Protein AF-A0A7K9DL98-F1 (afdb_monomer)

Structure (mmCIF, N/CA/C/O backbone):
data_AF-A0A7K9DL98-F1
#
_entry.id   AF-A0A7K9DL98-F1
#
loop_
_atom_site.group_PDB
_atom_site.id
_atom_site.type_symbol
_atom_site.label_atom_id
_atom_site.label_alt_id
_atom_site.label_comp_id
_atom_site.label_asym_id
_atom_site.label_entity_id
_atom_site.label_seq_id
_atom_site.pdbx_PDB_ins_code
_atom_site.Cartn_x
_atom_site.Cartn_y
_atom_site.Cartn_z
_atom_site.occupancy
_atom_site.B_iso_or_equiv
_atom_site.auth_seq_id
_atom_site.auth_comp_id
_atom_site.auth_asym_id
_atom_site.auth_atom_id
_atom_site.pdbx_PDB_model_num
ATOM 1 N N . MET A 1 1 ? 14.429 33.642 -31.902 1.00 50.78 1 MET A N 1
ATOM 2 C CA . MET A 1 1 ? 13.235 32.790 -32.069 1.00 50.78 1 MET A CA 1
ATOM 3 C C . MET A 1 1 ? 13.429 31.614 -31.133 1.00 50.78 1 MET A C 1
ATOM 5 O O . MET A 1 1 ? 14.406 30.902 -31.305 1.00 50.78 1 MET A O 1
ATOM 9 N N . ALA A 1 2 ? 12.632 31.517 -30.070 1.00 46.28 2 ALA A N 1
ATOM 10 C CA . ALA A 1 2 ? 12.740 30.441 -29.089 1.00 46.28 2 ALA A CA 1
ATOM 11 C C . ALA A 1 2 ? 11.730 29.353 -29.467 1.00 46.28 2 ALA A C 1
ATOM 13 O O . ALA A 1 2 ? 10.527 29.565 -29.328 1.00 46.28 2 ALA A O 1
ATOM 14 N N . GLU A 1 3 ? 12.210 28.226 -29.987 1.00 49.00 3 GLU A N 1
ATOM 15 C CA . GLU A 1 3 ? 11.380 27.039 -30.175 1.00 49.00 3 GLU A CA 1
ATOM 16 C C . GLU A 1 3 ? 11.278 26.305 -28.839 1.00 49.00 3 GLU A C 1
ATOM 18 O O . GLU A 1 3 ? 12.237 25.723 -28.339 1.00 49.00 3 GLU A O 1
ATOM 23 N N . SER A 1 4 ? 10.101 26.389 -28.224 1.00 59.12 4 SER A N 1
ATOM 24 C CA . SER A 1 4 ? 9.728 25.555 -27.089 1.00 59.12 4 SER A CA 1
ATOM 25 C C . SER A 1 4 ? 9.204 24.234 -27.650 1.00 59.12 4 SER A C 1
ATOM 27 O O . SER A 1 4 ? 8.037 24.141 -28.030 1.00 59.12 4 SER A O 1
ATOM 29 N N . LEU A 1 5 ? 10.077 23.225 -27.747 1.00 54.25 5 LEU A N 1
ATOM 30 C CA . LEU A 1 5 ? 9.640 21.846 -27.957 1.00 54.25 5 LEU A CA 1
ATOM 31 C C . LEU A 1 5 ? 8.868 21.407 -26.709 1.00 54.25 5 LEU A C 1
ATOM 33 O O . LEU A 1 5 ? 9.441 21.245 -25.631 1.00 54.25 5 LEU A O 1
ATOM 37 N N . ARG A 1 6 ? 7.554 21.234 -26.856 1.00 59.00 6 ARG A N 1
ATOM 38 C CA . ARG A 1 6 ? 6.769 20.430 -25.922 1.00 59.00 6 ARG A CA 1
ATOM 39 C C . ARG A 1 6 ? 7.157 18.974 -26.161 1.00 59.00 6 ARG A C 1
ATOM 41 O O . ARG A 1 6 ? 6.824 18.416 -27.200 1.00 59.00 6 ARG A O 1
ATOM 48 N N . GLU A 1 7 ? 7.892 18.400 -25.217 1.00 49.38 7 GLU A N 1
ATOM 49 C CA . GLU A 1 7 ? 8.005 16.950 -25.057 1.00 49.38 7 GLU A CA 1
ATOM 50 C C . GLU A 1 7 ? 6.608 16.421 -24.710 1.00 49.38 7 GLU A C 1
ATOM 52 O O . GLU A 1 7 ? 6.139 16.543 -23.577 1.00 49.38 7 GLU A O 1
ATOM 57 N N . GLU A 1 8 ? 5.905 15.911 -25.718 1.00 58.28 8 GLU A N 1
ATOM 58 C CA . GLU A 1 8 ? 4.708 15.102 -25.511 1.00 58.28 8 GLU A CA 1
ATOM 59 C C . GLU A 1 8 ? 5.137 13.788 -24.838 1.00 58.28 8 GLU A C 1
ATOM 61 O O . GLU A 1 8 ? 6.067 13.133 -25.319 1.00 58.28 8 GLU A O 1
ATOM 66 N N . PRO A 1 9 ? 4.504 13.381 -23.724 1.00 62.19 9 PRO A N 1
ATOM 67 C CA . PRO A 1 9 ? 4.898 12.164 -23.035 1.00 62.19 9 PRO A CA 1
ATOM 68 C C . PRO A 1 9 ? 4.636 10.940 -23.927 1.00 62.19 9 PRO A C 1
ATOM 70 O O . PRO A 1 9 ? 3.626 10.896 -24.637 1.00 62.19 9 PRO A O 1
ATOM 73 N N . PRO A 1 10 ? 5.511 9.920 -23.890 1.00 51.19 10 PRO A N 1
ATOM 74 C CA . PRO A 1 10 ? 5.336 8.715 -24.683 1.00 51.19 10 PRO A CA 1
ATOM 75 C C . PRO A 1 10 ? 4.038 8.020 -24.264 1.00 51.19 10 PRO A C 1
ATOM 77 O O . PRO A 1 10 ? 3.896 7.563 -23.130 1.00 51.19 10 PRO A O 1
ATOM 80 N N . GLY A 1 11 ? 3.085 7.949 -25.193 1.00 50.56 11 GLY A N 1
ATOM 81 C CA . GLY A 1 11 ? 1.844 7.194 -25.056 1.00 50.56 11 GLY A CA 1
ATOM 82 C C . GLY A 1 11 ? 2.116 5.692 -25.045 1.00 50.56 11 GLY A C 1
ATOM 83 O O . GLY A 1 11 ? 1.884 5.005 -26.036 1.00 50.56 11 GLY A O 1
ATOM 84 N N . GLY A 1 12 ? 2.644 5.185 -23.933 1.00 61.66 12 GLY A N 1
ATOM 85 C CA . GLY A 1 12 ? 2.668 3.761 -23.632 1.00 61.66 12 GLY A CA 1
ATOM 86 C C . GLY A 1 12 ? 1.279 3.322 -23.185 1.00 61.66 12 GLY A C 1
ATOM 87 O O . GLY A 1 12 ? 0.676 3.951 -22.319 1.00 61.66 12 GLY A O 1
ATOM 88 N N . SER A 1 13 ? 0.753 2.249 -23.772 1.00 74.25 13 SER A N 1
ATOM 89 C CA . SER A 1 13 ? -0.432 1.575 -23.244 1.00 74.25 13 SER A CA 1
ATOM 90 C C . SER A 1 13 ? -0.089 1.011 -21.864 1.00 74.25 13 SER A C 1
ATOM 92 O O . SER A 1 13 ? 0.555 -0.034 -21.763 1.00 74.25 13 SER A O 1
ATOM 94 N N . GLU A 1 14 ? -0.462 1.738 -20.814 1.00 81.94 14 GLU A N 1
ATOM 95 C CA . GLU A 1 14 ? -0.226 1.355 -19.424 1.00 81.94 14 GLU A CA 1
ATOM 96 C C . GLU A 1 14 ? -0.910 0.004 -19.166 1.00 81.94 14 GLU A C 1
ATOM 98 O O . GLU A 1 14 ? -2.110 -0.157 -19.409 1.00 81.94 14 GLU A O 1
ATOM 103 N N . SER A 1 15 ? -0.150 -0.994 -18.710 1.00 92.19 15 SER A N 1
ATOM 104 C CA . SER A 1 15 ? -0.747 -2.288 -18.369 1.00 92.19 15 SER A CA 1
ATOM 105 C C . SER A 1 15 ? -1.662 -2.144 -17.149 1.00 92.19 15 SER A C 1
ATOM 107 O O . SER A 1 15 ? -1.441 -1.299 -16.281 1.00 92.19 15 SER A O 1
ATOM 109 N N . GLU A 1 16 ? -2.678 -2.999 -17.033 1.00 92.56 16 GLU A N 1
ATOM 110 C CA . GLU A 1 16 ? -3.605 -2.981 -15.893 1.00 92.56 16 GLU A CA 1
ATOM 111 C C . GLU A 1 16 ? -2.881 -3.091 -14.535 1.00 92.56 16 GLU A C 1
ATOM 113 O O . GLU A 1 16 ? -3.266 -2.453 -13.548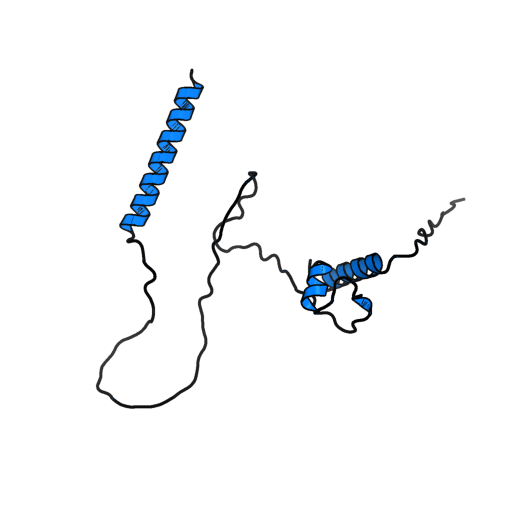 1.00 92.56 16 GLU A O 1
ATOM 118 N N . ALA A 1 17 ? -1.804 -3.880 -14.494 1.00 92.44 17 ALA A N 1
ATOM 119 C CA . ALA A 1 17 ? -0.968 -4.047 -13.314 1.00 92.44 17 ALA A CA 1
ATOM 120 C C . ALA A 1 17 ? -0.252 -2.742 -12.939 1.00 92.44 17 ALA A C 1
ATOM 122 O O . ALA A 1 17 ? -0.251 -2.357 -11.770 1.00 92.44 17 ALA A O 1
ATOM 123 N N . GLU A 1 18 ? 0.298 -2.036 -13.926 1.00 94.75 18 GLU A N 1
ATOM 124 C CA . GLU A 1 18 ? 0.985 -0.761 -13.726 1.00 94.75 18 GLU A CA 1
ATOM 125 C C . GLU A 1 18 ? 0.012 0.342 -13.292 1.00 94.75 18 GLU A C 1
ATOM 127 O O . GLU A 1 18 ? 0.276 1.063 -12.328 1.00 94.75 18 GLU A O 1
ATOM 132 N N . LEU A 1 19 ? -1.159 0.411 -13.931 1.00 95.25 19 LEU A N 1
ATOM 133 C CA . LEU A 1 19 ? -2.261 1.290 -13.533 1.00 95.25 19 LEU A CA 1
ATOM 134 C C . LEU A 1 19 ? -2.669 1.051 -12.080 1.00 95.25 19 LEU A C 1
ATOM 136 O O . LEU A 1 19 ? -2.793 1.988 -11.286 1.00 95.25 19 LEU A O 1
ATOM 140 N N . SER A 1 20 ? -2.849 -0.219 -11.721 1.00 95.00 20 SER A N 1
ATOM 141 C CA . SER A 1 20 ? -3.205 -0.623 -10.367 1.00 95.00 20 SER A CA 1
ATOM 142 C C . SER A 1 20 ? -2.117 -0.232 -9.363 1.00 95.00 20 SER A C 1
ATOM 144 O O . SER A 1 20 ? -2.433 0.355 -8.328 1.00 95.00 20 SER A O 1
ATOM 146 N N . GLN A 1 21 ? -0.842 -0.477 -9.678 1.00 95.75 21 GLN A N 1
ATOM 147 C CA . GLN A 1 21 ? 0.288 -0.132 -8.812 1.00 95.75 21 GLN A CA 1
ATOM 148 C C . GLN A 1 21 ? 0.427 1.383 -8.618 1.00 95.75 21 GLN A C 1
ATOM 150 O O . GLN A 1 21 ? 0.580 1.855 -7.488 1.00 95.75 21 GLN A O 1
ATOM 155 N N . ARG A 1 22 ? 0.297 2.165 -9.695 1.00 96.00 22 ARG A N 1
ATOM 156 C CA . ARG A 1 22 ? 0.328 3.634 -9.642 1.00 96.00 22 ARG A CA 1
ATOM 157 C C . ARG A 1 22 ? -0.824 4.193 -8.821 1.00 96.00 22 ARG A C 1
ATOM 159 O O . ARG A 1 22 ? -0.605 5.069 -7.983 1.00 96.00 22 ARG A O 1
ATOM 166 N N . LEU A 1 23 ? -2.040 3.675 -9.010 1.00 96.69 23 LEU A N 1
ATOM 167 C CA . LEU A 1 23 ? -3.196 4.089 -8.220 1.00 96.69 23 LEU A CA 1
ATOM 168 C C . LEU A 1 23 ? -3.005 3.759 -6.735 1.00 96.69 23 LEU A C 1
ATOM 170 O O . LEU A 1 23 ? -3.275 4.617 -5.895 1.00 96.69 23 LEU A O 1
ATOM 174 N N . ALA A 1 24 ? -2.514 2.559 -6.407 1.00 96.81 24 ALA A N 1
ATOM 175 C CA . ALA A 1 24 ? -2.218 2.170 -5.030 1.00 96.81 24 ALA A CA 1
ATOM 176 C C . ALA A 1 24 ? -1.227 3.133 -4.377 1.00 96.81 24 ALA A C 1
ATOM 178 O O . ALA A 1 24 ? -1.525 3.672 -3.313 1.00 96.81 24 ALA A O 1
ATOM 179 N N . HIS A 1 25 ? -0.098 3.398 -5.036 1.00 97.12 25 HIS A N 1
ATOM 180 C CA . HIS A 1 25 ? 0.936 4.288 -4.516 1.00 97.12 25 HIS A CA 1
ATOM 181 C C . HIS A 1 25 ? 0.410 5.714 -4.297 1.00 97.12 25 HIS A C 1
ATOM 183 O O . HIS A 1 25 ? 0.593 6.293 -3.224 1.00 97.12 25 HIS A O 1
ATOM 189 N N . THR A 1 26 ? -0.306 6.274 -5.280 1.00 97.00 26 THR A N 1
ATOM 190 C CA . THR A 1 26 ? -0.910 7.606 -5.149 1.00 97.00 26 THR A CA 1
ATOM 191 C C . THR A 1 26 ? -1.909 7.647 -3.997 1.00 97.00 26 THR A C 1
ATOM 193 O O . THR A 1 26 ? -1.844 8.557 -3.175 1.00 97.00 26 THR A O 1
ATOM 196 N N . LYS A 1 27 ? -2.805 6.657 -3.889 1.00 96.56 27 LYS A N 1
ATOM 197 C CA . LYS A 1 27 ? -3.794 6.609 -2.806 1.00 96.56 27 LYS A CA 1
ATOM 198 C C . LYS A 1 27 ? -3.127 6.465 -1.444 1.00 96.56 27 LYS A C 1
ATOM 200 O O . LYS A 1 27 ? -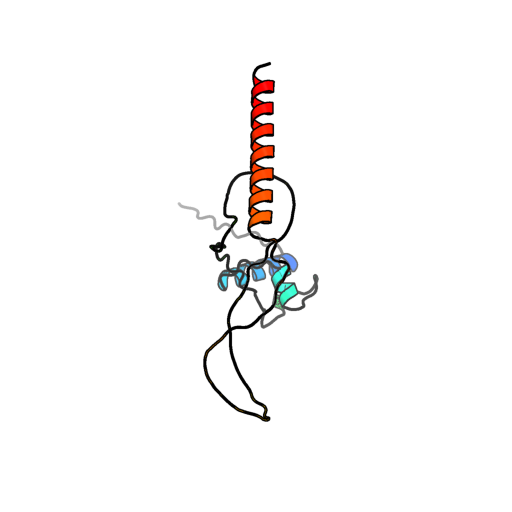3.455 7.242 -0.556 1.00 96.56 27 LYS A O 1
ATOM 205 N N . ALA A 1 28 ? -2.181 5.541 -1.286 1.00 95.88 28 ALA A N 1
ATOM 206 C CA . ALA A 1 28 ? -1.448 5.361 -0.037 1.00 95.88 28 ALA A CA 1
ATOM 207 C C . ALA A 1 28 ? -0.810 6.680 0.423 1.00 95.88 28 ALA A C 1
ATOM 209 O O . ALA A 1 28 ? -1.107 7.154 1.522 1.00 95.88 28 ALA A O 1
ATOM 210 N N . ARG A 1 29 ? -0.068 7.352 -0.466 1.00 95.50 29 ARG A N 1
ATOM 211 C CA . ARG A 1 29 ? 0.578 8.637 -0.170 1.00 95.50 29 ARG A CA 1
ATOM 212 C C . ARG A 1 29 ? -0.416 9.755 0.148 1.00 95.50 29 ARG A C 1
ATOM 214 O O . ARG A 1 29 ? -0.151 10.550 1.045 1.00 95.50 29 ARG A O 1
ATOM 221 N N . SER A 1 30 ? -1.558 9.823 -0.544 1.00 95.25 30 SER A N 1
ATOM 222 C CA . SER A 1 30 ? -2.610 10.814 -0.255 1.00 95.25 30 SER A CA 1
ATOM 223 C C . SER A 1 30 ? -3.184 10.685 1.157 1.00 95.25 30 SER A C 1
ATOM 225 O O . SER A 1 30 ? -3.620 11.684 1.719 1.00 95.25 30 SER A O 1
ATOM 227 N N . TYR A 1 31 ? -3.167 9.482 1.731 1.00 93.69 31 TYR A N 1
ATOM 228 C CA . TYR A 1 31 ? -3.601 9.226 3.107 1.00 93.69 31 TYR A CA 1
ATOM 229 C C . TYR A 1 31 ? -2.430 9.132 4.101 1.00 93.69 31 TYR A C 1
ATOM 231 O O . TYR A 1 31 ? -2.632 8.706 5.235 1.00 93.69 31 TYR A O 1
ATOM 239 N N . GLY A 1 32 ? -1.211 9.513 3.698 1.00 92.94 32 GLY A N 1
ATOM 240 C CA . GLY A 1 32 ? -0.024 9.467 4.559 1.00 92.94 32 GLY A CA 1
ATOM 241 C C . GLY A 1 32 ? 0.451 8.052 4.910 1.00 92.94 32 GLY A C 1
ATOM 242 O O . GLY A 1 32 ? 1.134 7.870 5.911 1.00 92.94 32 GLY A O 1
ATOM 243 N N . SER A 1 33 ? 0.079 7.049 4.115 1.00 94.50 33 SER A N 1
ATOM 244 C CA . SER A 1 33 ? 0.494 5.656 4.276 1.00 94.50 33 SER A CA 1
ATOM 245 C C . SER A 1 33 ? 1.594 5.277 3.280 1.00 94.50 33 SER A C 1
ATOM 247 O O . SER A 1 33 ? 1.616 5.751 2.143 1.00 94.50 33 SER A O 1
ATOM 249 N N . THR A 1 34 ? 2.476 4.372 3.698 1.00 94.75 34 THR A N 1
ATOM 250 C CA . THR A 1 34 ? 3.515 3.731 2.876 1.00 94.75 34 THR A CA 1
ATOM 251 C C . THR A 1 34 ? 3.122 2.318 2.417 1.00 94.75 34 THR A C 1
ATOM 253 O O . THR A 1 34 ? 3.970 1.559 1.954 1.00 94.75 34 THR A O 1
ATOM 256 N N . ALA A 1 35 ? 1.842 1.944 2.533 1.00 94.25 35 ALA A N 1
ATOM 257 C CA . ALA A 1 35 ? 1.379 0.595 2.216 1.00 94.25 35 ALA A CA 1
ATOM 258 C C . ALA A 1 35 ? 1.590 0.211 0.740 1.00 94.25 35 ALA A C 1
ATOM 260 O O . ALA A 1 35 ? 1.266 0.972 -0.177 1.00 94.25 35 ALA A O 1
ATOM 261 N N . SER A 1 36 ? 2.073 -1.012 0.515 1.00 94.81 36 SER A N 1
ATOM 262 C CA . SER A 1 36 ? 2.281 -1.569 -0.822 1.00 94.81 36 SER A CA 1
ATOM 263 C C . SER A 1 36 ? 0.972 -2.023 -1.480 1.00 94.81 36 SER A C 1
ATOM 265 O O . SER A 1 36 ? -0.052 -2.247 -0.822 1.00 94.81 36 SER A O 1
ATOM 267 N N . MET A 1 37 ? 1.020 -2.226 -2.800 1.00 95.56 37 MET A N 1
ATOM 268 C CA . MET A 1 37 ? -0.086 -2.772 -3.594 1.00 95.56 37 MET A CA 1
ATOM 269 C C . MET A 1 37 ? -0.617 -4.090 -3.002 1.00 95.56 37 MET A C 1
ATOM 271 O O . MET A 1 37 ? -1.826 -4.280 -2.872 1.00 95.56 37 MET A O 1
ATOM 275 N N . GLU A 1 38 ? 0.275 -4.996 -2.605 1.00 95.12 38 GLU A N 1
ATOM 276 C CA . GLU A 1 38 ? -0.052 -6.324 -2.079 1.00 95.12 38 GLU A CA 1
ATOM 277 C C . GLU A 1 38 ? -0.725 -6.229 -0.708 1.00 95.12 38 GLU A C 1
ATOM 279 O O . GLU A 1 38 ? -1.688 -6.951 -0.438 1.00 95.12 38 GLU A O 1
ATOM 284 N N . GLN A 1 39 ? -0.251 -5.321 0.152 1.00 96.06 39 GLN A N 1
ATOM 285 C CA . GLN A 1 39 ? -0.864 -5.059 1.456 1.00 96.06 39 GLN A CA 1
ATOM 286 C C . GLN A 1 39 ? -2.283 -4.510 1.290 1.00 96.06 39 GLN A C 1
ATOM 288 O O . GLN A 1 39 ? -3.207 -4.978 1.960 1.00 96.06 39 GLN A O 1
ATOM 293 N N . ILE A 1 40 ? -2.479 -3.584 0.345 1.00 96.69 40 ILE A N 1
ATOM 294 C CA . ILE A 1 40 ? -3.801 -3.046 0.008 1.00 96.69 40 ILE A CA 1
ATOM 295 C C . ILE A 1 40 ? -4.708 -4.158 -0.540 1.00 96.69 40 ILE A C 1
ATOM 297 O O . ILE A 1 40 ? -5.848 -4.283 -0.086 1.00 96.69 40 ILE A O 1
ATOM 301 N N . LYS A 1 41 ? -4.231 -5.020 -1.454 1.00 97.06 41 LYS A N 1
ATOM 302 C CA . LYS A 1 41 ? -5.028 -6.160 -1.952 1.00 97.06 41 LYS A CA 1
ATOM 303 C C . LYS A 1 41 ? -5.435 -7.106 -0.819 1.00 97.06 41 LYS A C 1
ATOM 305 O O . LYS A 1 41 ? -6.616 -7.429 -0.689 1.00 97.06 41 LYS A O 1
ATOM 310 N N . ARG A 1 42 ? -4.496 -7.472 0.059 1.00 97.25 42 ARG A N 1
ATOM 311 C CA . ARG A 1 42 ? -4.743 -8.365 1.202 1.00 97.25 42 ARG A CA 1
ATOM 312 C C . ARG A 1 42 ? -5.779 -7.789 2.172 1.00 97.25 42 ARG A C 1
ATOM 314 O O . ARG A 1 42 ? -6.725 -8.486 2.529 1.00 97.25 42 ARG A O 1
ATOM 321 N N . ALA A 1 43 ? -5.661 -6.509 2.530 1.00 96.75 43 ALA A N 1
ATOM 322 C CA . ALA A 1 43 ? -6.609 -5.823 3.414 1.00 96.75 43 ALA A CA 1
ATOM 323 C C . ALA A 1 43 ? -8.034 -5.749 2.832 1.00 96.75 43 ALA A C 1
ATOM 325 O O . ALA A 1 43 ? -9.015 -5.715 3.573 1.00 96.75 43 ALA A O 1
ATOM 326 N N . ASN A 1 44 ? -8.166 -5.756 1.501 1.00 97.06 44 ASN A N 1
ATOM 327 C CA . ASN A 1 44 ? -9.453 -5.690 0.804 1.00 97.06 44 ASN A CA 1
ATOM 328 C C . ASN A 1 44 ? -10.007 -7.058 0.369 1.00 97.06 44 ASN A C 1
ATOM 330 O O . ASN A 1 44 ? -11.081 -7.095 -0.246 1.00 97.06 44 ASN A O 1
ATOM 334 N N . LYS A 1 45 ? -9.318 -8.157 0.721 1.00 97.19 45 LYS A N 1
ATOM 335 C CA . LYS A 1 45 ? -9.614 -9.538 0.296 1.00 97.19 45 LYS A CA 1
ATOM 336 C C . LYS A 1 45 ? -9.643 -9.694 -1.230 1.00 97.19 45 LYS A C 1
ATOM 338 O O . LYS A 1 45 ? -10.538 -10.335 -1.769 1.00 97.19 45 LYS A O 1
ATOM 343 N N . LEU A 1 46 ? -8.694 -9.054 -1.907 1.00 96.38 46 LEU A N 1
ATOM 344 C CA . LEU A 1 46 ? -8.520 -9.125 -3.356 1.00 96.38 46 LEU A CA 1
ATOM 345 C C . LEU A 1 46 ? -7.470 -10.184 -3.708 1.00 96.38 46 LEU A C 1
ATOM 347 O O . LEU A 1 46 ? -6.427 -10.269 -3.054 1.00 96.38 46 LEU A O 1
ATOM 351 N N . PHE A 1 47 ? -7.734 -10.969 -4.748 1.00 95.38 47 PHE A N 1
ATOM 352 C CA . PHE A 1 47 ? -6.773 -11.912 -5.315 1.00 95.38 47 PHE A CA 1
ATOM 353 C C . PHE A 1 47 ? -5.697 -11.193 -6.139 1.00 95.38 47 PHE A C 1
ATOM 355 O O . PHE A 1 47 ? -5.825 -10.020 -6.495 1.00 95.38 47 PHE A O 1
ATOM 362 N N . THR A 1 48 ? -4.619 -11.904 -6.484 1.00 92.56 48 THR A N 1
ATOM 363 C CA . THR A 1 48 ? -3.493 -11.350 -7.257 1.00 92.56 48 THR A CA 1
ATOM 364 C C . THR A 1 48 ? -3.933 -10.720 -8.579 1.00 92.56 48 THR A C 1
ATOM 366 O O . THR A 1 48 ? -3.404 -9.671 -8.939 1.00 92.56 48 THR A O 1
ATOM 369 N N . ASN A 1 49 ? -4.929 -11.303 -9.250 1.00 95.00 49 ASN A N 1
ATOM 370 C CA . ASN A 1 49 ? -5.445 -10.823 -10.536 1.00 95.00 49 ASN A CA 1
ATOM 371 C C . ASN A 1 49 ? -6.532 -9.745 -10.406 1.00 95.00 49 ASN A C 1
ATOM 373 O O . ASN A 1 49 ? -6.932 -9.175 -11.410 1.00 95.00 49 ASN A O 1
ATOM 377 N N . ASP A 1 50 ? -7.010 -9.446 -9.196 1.00 95.88 50 ASP A N 1
ATOM 378 C CA . ASP A 1 50 ? -8.060 -8.445 -9.020 1.00 95.88 50 ASP A CA 1
ATOM 379 C C . ASP A 1 50 ? -7.484 -7.028 -9.135 1.00 95.88 50 ASP A C 1
ATOM 381 O O . ASP A 1 50 ? -6.428 -6.715 -8.565 1.00 95.88 50 ASP A O 1
ATOM 385 N N . CYS A 1 51 ? -8.212 -6.138 -9.802 1.00 95.38 51 CYS A N 1
ATOM 386 C CA . CYS A 1 51 ? -7.842 -4.736 -9.961 1.00 95.38 51 CYS A CA 1
ATOM 387 C C . CYS A 1 51 ? -8.494 -3.846 -8.892 1.00 95.38 51 CYS A C 1
ATOM 389 O O . CYS A 1 51 ? -9.696 -3.906 -8.625 1.00 95.38 51 CYS A O 1
ATOM 391 N N . ILE A 1 52 ? -7.708 -2.945 -8.299 1.00 95.56 52 ILE A N 1
ATOM 392 C CA . ILE A 1 52 ? -8.179 -2.079 -7.204 1.00 95.56 52 ILE A CA 1
ATOM 393 C C . ILE A 1 52 ? -9.061 -0.920 -7.681 1.00 95.56 52 ILE A C 1
ATOM 395 O O . ILE A 1 52 ? -9.824 -0.375 -6.890 1.00 95.56 52 ILE A O 1
ATOM 399 N N . PHE A 1 53 ? -8.978 -0.537 -8.959 1.00 95.12 53 PHE A N 1
ATOM 400 C CA . PHE A 1 53 ? -9.758 0.572 -9.518 1.00 95.12 53 PHE A CA 1
ATOM 401 C C . PHE A 1 53 ? -11.246 0.233 -9.686 1.00 95.12 53 PHE A C 1
ATOM 403 O O . PHE A 1 53 ? -12.071 1.134 -9.796 1.00 95.12 53 PHE A O 1
ATOM 410 N N . LEU A 1 54 ? -11.608 -1.053 -9.655 1.00 94.62 54 LEU A N 1
ATOM 411 C CA . LEU A 1 54 ? -13.002 -1.504 -9.674 1.00 94.62 54 LEU A CA 1
ATOM 412 C C . LEU A 1 54 ? -13.692 -1.337 -8.308 1.00 94.62 54 LEU A C 1
ATOM 414 O O . LEU A 1 54 ? -14.916 -1.419 -8.202 1.00 94.62 54 LEU A O 1
ATOM 418 N N . ARG A 1 55 ? -12.926 -1.100 -7.236 1.00 94.62 55 ARG A N 1
ATOM 419 C CA . ARG A 1 55 ? -13.457 -0.885 -5.887 1.00 94.62 55 ARG A CA 1
ATOM 420 C C . ARG A 1 55 ? -13.752 0.596 -5.655 1.00 94.62 55 ARG A C 1
ATOM 422 O O . ARG A 1 55 ? -12.858 1.433 -5.668 1.00 94.62 55 ARG A O 1
ATOM 429 N N . LYS A 1 56 ? -15.006 0.894 -5.297 1.00 95.44 56 LYS A N 1
ATOM 430 C CA . LYS A 1 56 ? -15.431 2.230 -4.831 1.00 95.44 56 LYS A CA 1
ATOM 431 C C . LYS A 1 56 ? -14.750 2.676 -3.531 1.00 95.44 56 LYS A C 1
ATOM 433 O O . LYS A 1 56 ? -14.603 3.867 -3.279 1.00 95.44 56 LYS A O 1
ATOM 438 N N . THR A 1 57 ? -14.372 1.717 -2.690 1.00 95.75 57 THR A N 1
ATOM 439 C CA . THR A 1 57 ? -13.784 1.952 -1.370 1.00 95.75 57 THR A CA 1
ATOM 440 C C . THR A 1 57 ? -12.675 0.939 -1.147 1.00 95.75 57 THR A C 1
ATOM 442 O O . THR A 1 57 ? -12.863 -0.254 -1.404 1.00 95.75 57 THR A O 1
ATOM 445 N N . LEU A 1 58 ? -11.534 1.426 -0.669 1.00 96.12 58 LEU A N 1
ATOM 446 C CA . LEU A 1 58 ? -10.355 0.631 -0.355 1.00 96.12 58 LEU A CA 1
ATOM 447 C C . LEU A 1 58 ? -9.968 0.870 1.103 1.00 96.12 58 LEU A C 1
ATOM 449 O O . LEU A 1 58 ? -9.871 2.016 1.535 1.00 96.12 58 LEU A O 1
ATOM 453 N N . ASN A 1 59 ? -9.704 -0.205 1.839 1.00 96.75 59 ASN A N 1
ATOM 454 C CA . ASN A 1 59 ? -8.990 -0.134 3.109 1.00 96.75 59 ASN A CA 1
ATOM 455 C C . ASN A 1 59 ? -7.493 0.002 2.831 1.00 96.75 59 ASN A C 1
ATOM 457 O O . ASN A 1 59 ? -6.905 -0.880 2.202 1.00 96.75 59 ASN A O 1
ATOM 461 N N . ILE A 1 60 ? -6.890 1.097 3.290 1.00 95.75 60 ILE A N 1
ATOM 462 C CA . ILE A 1 60 ? -5.455 1.363 3.159 1.00 95.75 60 ILE A CA 1
ATOM 463 C C . ILE A 1 60 ? -4.875 1.405 4.576 1.00 95.75 60 ILE A C 1
ATOM 465 O O . ILE A 1 60 ? -5.163 2.351 5.310 1.00 95.75 60 ILE A O 1
ATOM 469 N N . PRO A 1 61 ? -4.101 0.385 4.991 1.00 93.31 61 PRO A N 1
ATOM 470 C CA . PRO A 1 61 ? -3.477 0.369 6.309 1.00 93.31 61 PRO A CA 1
ATOM 471 C C . PRO A 1 61 ? -2.556 1.578 6.479 1.00 93.31 61 PRO A C 1
ATOM 473 O O . PRO A 1 61 ? -1.738 1.842 5.602 1.00 93.31 61 PRO A O 1
ATOM 476 N N . VAL A 1 62 ? -2.656 2.302 7.592 1.00 91.00 62 VAL A N 1
ATOM 477 C CA . VAL A 1 62 ? -1.716 3.382 7.924 1.00 91.00 62 VAL A CA 1
ATOM 478 C C . VAL A 1 62 ? -0.573 2.773 8.724 1.00 91.00 62 VAL A C 1
ATOM 480 O O . VAL A 1 62 ? -0.679 2.579 9.935 1.00 91.00 62 VAL A O 1
ATOM 483 N N . ILE A 1 63 ? 0.513 2.429 8.033 1.00 80.06 63 ILE A N 1
ATOM 484 C CA . ILE A 1 63 ? 1.750 1.993 8.678 1.00 80.06 63 ILE A CA 1
ATOM 485 C C . ILE A 1 63 ? 2.452 3.267 9.130 1.00 80.06 63 ILE A C 1
ATOM 487 O O . ILE A 1 63 ? 3.117 3.949 8.359 1.00 80.06 63 ILE A O 1
ATOM 491 N N . SER A 1 64 ? 2.184 3.653 10.370 1.00 72.81 64 SER A N 1
ATOM 492 C CA . SER A 1 64 ? 2.937 4.716 11.012 1.00 72.81 64 SER A CA 1
ATOM 493 C C . SER A 1 64 ? 4.239 4.103 11.497 1.00 72.81 64 SER A C 1
ATOM 495 O O . SER A 1 64 ? 4.217 3.290 12.423 1.00 72.81 64 SER A O 1
ATOM 497 N N . ASP A 1 65 ? 5.352 4.529 10.906 1.00 64.25 65 ASP A N 1
ATOM 498 C CA . ASP A 1 65 ? 6.671 4.398 11.512 1.00 64.25 65 ASP A CA 1
ATOM 499 C C . ASP A 1 65 ? 6.680 5.303 12.746 1.00 64.25 65 ASP A C 1
ATOM 501 O O . ASP A 1 65 ? 7.195 6.420 12.733 1.00 64.25 65 ASP A O 1
ATOM 505 N N . LYS A 1 66 ? 6.037 4.870 13.836 1.00 61.97 66 LYS A N 1
ATOM 506 C CA . LYS A 1 66 ? 6.468 5.370 15.134 1.00 61.97 66 LYS A CA 1
ATOM 507 C C . LYS A 1 66 ? 7.913 4.891 15.230 1.00 61.97 66 LYS A C 1
ATOM 509 O O . LYS A 1 66 ? 8.097 3.670 15.214 1.00 61.97 66 LYS A O 1
ATOM 514 N N . PRO A 1 67 ? 8.929 5.779 15.289 1.00 57.09 67 PRO A N 1
ATOM 515 C CA . PRO A 1 67 ? 10.235 5.319 15.724 1.00 57.09 67 PRO A CA 1
ATOM 516 C C . PRO A 1 67 ? 9.950 4.595 17.031 1.00 57.09 67 PRO A C 1
ATOM 518 O O . PRO A 1 67 ? 9.269 5.154 17.895 1.00 57.09 67 PRO A O 1
ATOM 521 N N . LEU A 1 68 ? 10.311 3.318 17.115 1.00 59.38 68 LEU A N 1
ATOM 522 C CA . LEU A 1 68 ? 10.093 2.519 18.309 1.00 59.38 68 LEU A CA 1
ATOM 523 C C . LEU A 1 68 ? 10.957 3.144 19.413 1.00 59.38 68 LEU A C 1
ATOM 525 O O . LEU A 1 68 ? 12.083 2.732 19.663 1.00 59.38 68 LEU A O 1
ATOM 529 N N . LEU A 1 69 ? 10.438 4.198 20.044 1.00 58.59 69 LEU A N 1
ATOM 530 C CA . LEU A 1 69 ? 10.983 4.885 21.211 1.00 58.59 69 LEU A CA 1
ATOM 531 C C . LEU A 1 69 ? 10.663 4.090 22.481 1.00 58.59 69 LEU A C 1
ATOM 533 O O . LEU A 1 69 ? 10.591 4.648 23.571 1.00 58.59 69 LEU A O 1
ATOM 537 N N . PHE A 1 70 ? 10.464 2.782 22.340 1.00 41.09 70 PHE A N 1
ATOM 538 C CA . PHE A 1 70 ? 10.289 1.868 23.446 1.00 41.09 70 PHE A CA 1
ATOM 539 C C . PHE A 1 70 ? 11.334 0.752 23.338 1.00 41.09 70 PHE A C 1
ATOM 541 O O . PHE A 1 70 ? 11.132 -0.294 22.735 1.00 41.09 70 PHE A O 1
ATOM 548 N N . ASN A 1 71 ? 12.489 1.074 23.928 1.00 56.12 71 ASN A N 1
ATOM 549 C CA . ASN A 1 71 ? 13.339 0.177 24.709 1.00 56.12 71 ASN A CA 1
ATOM 550 C C . ASN A 1 71 ? 14.123 -0.961 24.008 1.00 56.12 71 ASN A C 1
ATOM 552 O O . ASN A 1 71 ? 14.094 -2.087 24.500 1.00 56.12 71 ASN A O 1
ATOM 556 N N . GLY A 1 72 ? 14.929 -0.690 22.961 1.00 53.94 72 GLY A N 1
ATOM 557 C CA . GLY A 1 72 ? 16.060 -1.608 22.702 1.00 53.94 72 GLY A CA 1
ATOM 558 C C . GLY A 1 72 ? 16.917 -1.508 21.435 1.00 53.94 72 GLY A C 1
ATOM 559 O O . GLY A 1 72 ? 18.089 -1.855 21.522 1.00 53.94 72 GLY A O 1
ATOM 560 N N . LEU A 1 73 ? 16.419 -1.080 20.267 1.00 54.31 73 LEU A N 1
ATOM 561 C CA . LEU A 1 73 ? 17.172 -1.277 19.007 1.00 54.31 73 LEU A CA 1
ATOM 562 C C . LEU A 1 73 ? 16.992 -0.157 17.966 1.00 54.31 73 LEU A C 1
ATOM 564 O O . LEU A 1 73 ? 16.397 -0.358 16.916 1.00 54.31 73 LEU A O 1
ATOM 568 N N . ASN A 1 74 ? 17.596 1.008 18.214 1.00 47.91 74 ASN A N 1
ATOM 569 C CA . ASN A 1 74 ? 17.953 1.968 17.154 1.00 47.91 74 ASN A CA 1
ATOM 570 C C . ASN A 1 74 ? 19.484 2.159 17.090 1.00 47.91 74 ASN A C 1
ATOM 572 O O . ASN A 1 74 ? 19.978 3.282 17.043 1.00 47.91 74 ASN A O 1
ATOM 576 N N . SER A 1 75 ? 20.246 1.057 17.125 1.00 50.84 75 SER A N 1
ATOM 577 C CA . SER A 1 75 ? 21.686 1.051 16.826 1.00 50.84 75 SER A CA 1
ATOM 578 C C . SER A 1 75 ? 21.873 0.817 15.327 1.00 50.84 75 SER A C 1
ATOM 580 O O . SER A 1 75 ? 21.958 -0.318 14.867 1.00 50.84 75 SER A O 1
ATOM 582 N N . LEU A 1 76 ? 21.866 1.902 14.557 1.00 51.06 76 LEU A N 1
ATOM 583 C CA . LEU A 1 76 ? 22.296 1.918 13.158 1.00 51.06 76 LEU A CA 1
ATOM 584 C C . LEU A 1 76 ? 23.801 1.541 13.115 1.00 51.06 76 LEU A C 1
ATOM 586 O O . LEU A 1 76 ? 24.559 2.123 13.888 1.00 51.06 76 LEU A O 1
ATOM 590 N N . GLU A 1 77 ? 24.193 0.600 12.232 1.00 44.34 77 GLU A N 1
ATOM 591 C CA . GLU A 1 77 ? 25.570 0.141 11.876 1.00 44.34 77 GLU A CA 1
ATOM 592 C C . GLU A 1 77 ? 26.085 -1.200 12.488 1.00 44.34 77 GLU A C 1
ATOM 594 O O . GLU A 1 77 ? 26.855 -1.207 13.447 1.00 44.34 77 GLU A O 1
ATOM 599 N N . SER A 1 78 ? 25.732 -2.356 11.894 1.00 37.41 78 SER A N 1
ATOM 600 C CA . SER A 1 78 ? 26.632 -3.526 11.676 1.00 37.41 78 SER A CA 1
ATOM 601 C C . SER A 1 78 ? 25.887 -4.703 11.015 1.00 37.41 78 SER A C 1
ATOM 603 O O . SER A 1 78 ? 24.762 -4.993 11.418 1.00 37.41 78 SER A O 1
ATOM 605 N N . PRO A 1 79 ? 26.464 -5.388 10.009 1.00 52.66 79 PRO A N 1
ATOM 606 C CA . PRO A 1 79 ? 25.750 -6.371 9.205 1.00 52.66 79 PRO A CA 1
ATOM 607 C C . PRO A 1 79 ? 25.696 -7.773 9.839 1.00 52.66 79 PRO A C 1
ATOM 609 O O . PRO A 1 79 ? 26.664 -8.250 10.421 1.00 52.66 79 PRO A O 1
ATOM 612 N N . GLU A 1 80 ? 24.571 -8.429 9.547 1.00 39.12 80 GLU A N 1
ATOM 613 C CA . GLU A 1 80 ? 24.376 -9.867 9.317 1.00 39.12 80 GLU A CA 1
ATOM 614 C C . GLU A 1 80 ? 24.094 -10.820 10.501 1.00 39.12 80 GLU A C 1
ATOM 616 O O . GLU A 1 80 ? 24.900 -11.029 11.398 1.00 39.12 80 GLU A O 1
ATOM 621 N N . ASN A 1 81 ? 22.954 -11.500 10.321 1.00 40.22 81 ASN A N 1
ATOM 622 C CA . ASN A 1 81 ? 22.455 -12.760 10.873 1.00 40.22 81 ASN A CA 1
ATOM 623 C C . ASN A 1 81 ? 21.610 -12.764 12.168 1.00 40.22 81 ASN A C 1
ATOM 625 O O . ASN A 1 81 ? 22.075 -12.645 13.291 1.00 40.22 81 ASN A O 1
ATOM 629 N N . GLU A 1 82 ? 20.316 -12.994 11.917 1.00 39.69 82 GLU A N 1
ATOM 630 C CA . GLU A 1 82 ? 19.473 -14.006 12.546 1.00 39.69 82 GLU A CA 1
ATOM 631 C C . GLU A 1 82 ? 19.214 -13.926 14.061 1.00 39.69 82 GLU A C 1
ATOM 633 O O . GLU A 1 82 ? 19.979 -14.388 14.901 1.00 39.69 82 GLU A O 1
ATOM 638 N N . THR A 1 83 ? 17.962 -13.547 14.333 1.00 35.22 83 THR A N 1
ATOM 639 C CA . THR A 1 83 ? 16.969 -14.294 15.130 1.00 35.22 83 THR A CA 1
ATOM 640 C C . THR A 1 83 ? 16.484 -13.692 16.451 1.00 35.22 83 THR A C 1
ATOM 642 O O . THR A 1 83 ? 17.187 -13.623 17.450 1.00 35.22 83 THR A O 1
ATOM 645 N N . VAL A 1 84 ? 15.165 -13.443 16.418 1.00 40.84 84 VAL A N 1
ATOM 646 C CA . VAL A 1 84 ? 14.172 -13.808 17.441 1.00 40.84 84 VAL A CA 1
ATOM 647 C C . VAL A 1 84 ? 13.914 -12.789 18.561 1.00 40.84 84 VAL A C 1
ATOM 649 O O . VAL A 1 84 ? 14.653 -12.654 19.524 1.00 40.84 84 VAL A O 1
ATOM 652 N N . ASP A 1 85 ? 12.756 -12.142 18.385 1.00 33.53 85 ASP A N 1
ATOM 653 C CA . ASP A 1 85 ? 11.656 -12.043 19.355 1.00 33.53 85 ASP A CA 1
ATOM 654 C C . ASP A 1 85 ? 11.938 -11.337 20.688 1.00 33.53 85 ASP A C 1
ATOM 656 O O . ASP A 1 85 ? 12.516 -11.896 21.616 1.00 33.53 85 ASP A O 1
ATOM 660 N N . SER A 1 86 ? 11.409 -10.118 20.818 1.00 36.59 86 SER A N 1
ATOM 661 C CA . SER A 1 86 ? 10.651 -9.763 22.020 1.00 36.59 86 SER A CA 1
ATOM 662 C C . SER A 1 86 ? 9.650 -8.651 21.720 1.00 36.59 86 SER A C 1
ATOM 664 O O . SER A 1 86 ? 9.984 -7.494 21.467 1.00 36.59 86 SER A O 1
ATOM 666 N N . SER A 1 87 ? 8.394 -9.078 21.745 1.00 49.09 87 SER A N 1
ATOM 667 C CA . SER A 1 87 ? 7.162 -8.307 21.907 1.00 49.09 87 SER A CA 1
ATOM 668 C C . SER A 1 87 ? 7.274 -7.179 22.952 1.00 49.09 87 SER A C 1
ATOM 670 O O . SER A 1 87 ? 7.824 -7.426 24.025 1.00 49.09 87 SER A O 1
ATOM 672 N N . PRO A 1 88 ? 6.647 -6.002 22.755 1.00 42.03 88 PRO A N 1
ATOM 673 C CA . PRO A 1 88 ? 6.202 -5.167 23.865 1.00 42.03 88 PRO A CA 1
ATOM 674 C C . PRO A 1 88 ? 4.685 -5.345 24.018 1.00 42.03 88 PRO A C 1
ATOM 676 O O . PRO A 1 88 ? 3.918 -5.207 23.067 1.00 42.03 88 PRO A O 1
ATOM 679 N N . SER A 1 89 ? 4.266 -5.950 25.124 1.00 45.53 89 SER A N 1
ATOM 680 C CA . SER A 1 89 ? 3.661 -5.244 26.259 1.00 45.53 89 SER A CA 1
ATOM 681 C C . SER A 1 89 ? 2.474 -4.366 25.871 1.00 45.53 89 SER A C 1
ATOM 683 O O . SER A 1 89 ? 2.592 -3.455 25.061 1.00 45.53 89 SER A O 1
ATOM 685 N N . CYS A 1 90 ? 1.342 -4.601 26.523 1.00 28.44 90 CYS A N 1
ATOM 686 C CA . CYS A 1 90 ? 0.368 -3.562 26.825 1.00 28.44 90 CYS A CA 1
ATOM 687 C C . CYS A 1 90 ? -0.271 -3.950 28.157 1.00 28.44 90 CYS A C 1
ATOM 689 O O . CYS A 1 90 ? -0.965 -4.961 28.250 1.00 28.44 90 CYS A O 1
ATOM 691 N N . ASP A 1 91 ? 0.049 -3.167 29.176 1.00 38.22 91 ASP A N 1
ATOM 692 C CA . ASP A 1 91 ? -0.781 -3.005 30.359 1.00 38.22 91 ASP A CA 1
ATOM 693 C C . ASP A 1 91 ? -1.954 -2.055 30.036 1.00 38.22 91 ASP A C 1
ATOM 695 O O . ASP A 1 91 ? -1.900 -1.313 29.053 1.00 38.22 91 ASP A O 1
ATOM 699 N N . GLU A 1 92 ? -2.956 -2.087 30.915 1.00 41.75 92 GLU A N 1
ATOM 700 C CA . GLU A 1 92 ? -4.123 -1.207 31.063 1.00 41.75 92 GLU A CA 1
ATOM 701 C C . GLU A 1 92 ? -5.405 -1.501 30.258 1.00 41.75 92 GLU A C 1
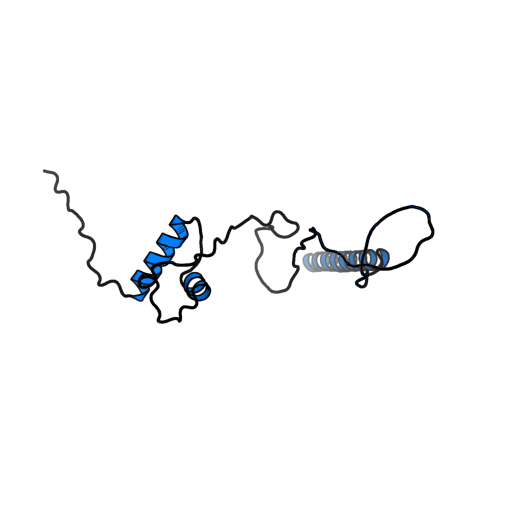ATOM 703 O O . GLU A 1 92 ? -5.613 -1.059 29.130 1.00 41.75 92 GLU A O 1
ATOM 708 N N . GLY A 1 93 ? -6.361 -2.111 30.974 1.00 37.16 93 GLY A N 1
ATOM 709 C CA . GLY A 1 93 ? -7.509 -1.337 31.463 1.00 37.16 93 GLY A CA 1
ATOM 710 C C . GLY A 1 93 ? -8.881 -1.587 30.817 1.00 37.16 93 GLY A C 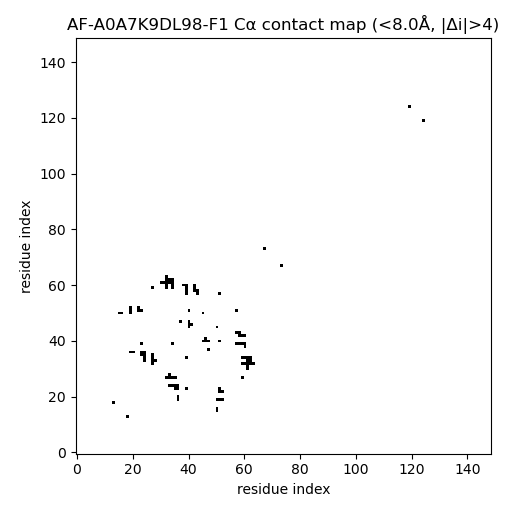1
ATOM 711 O O . GLY A 1 93 ? -9.031 -1.548 29.600 1.00 37.16 93 GLY A O 1
ATOM 712 N N . LEU A 1 94 ? -9.901 -1.677 31.693 1.00 29.20 94 LEU A N 1
ATOM 713 C CA . LEU A 1 94 ? -11.258 -1.085 31.565 1.00 29.20 94 LEU A CA 1
ATOM 714 C C . LEU A 1 94 ? -12.487 -2.049 31.633 1.00 29.20 94 LEU A C 1
ATOM 716 O O . LEU A 1 94 ? -13.019 -2.502 30.630 1.00 29.20 94 LEU A O 1
ATOM 720 N N . VAL A 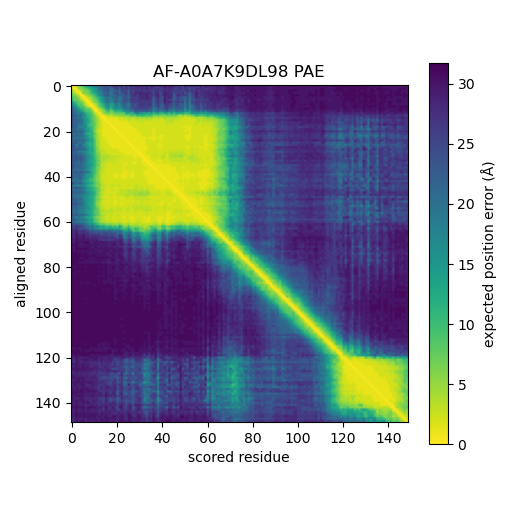1 95 ? -12.934 -2.267 32.885 1.00 34.16 95 VAL A N 1
ATOM 721 C CA . VAL A 1 95 ? -14.292 -2.324 33.510 1.00 34.16 95 VAL A CA 1
ATOM 722 C C . VAL A 1 95 ? -15.544 -3.067 32.972 1.00 34.16 95 VAL A C 1
ATOM 724 O O . VAL A 1 95 ? -15.974 -2.937 31.831 1.00 34.16 95 VAL A O 1
ATOM 727 N N . THR A 1 96 ? -16.278 -3.551 34.000 1.00 31.42 96 THR A N 1
ATOM 728 C CA . THR A 1 96 ? -17.734 -3.826 34.164 1.00 31.42 96 THR A CA 1
ATOM 729 C C . THR A 1 96 ? -18.226 -5.164 33.583 1.00 31.42 96 THR A C 1
ATOM 731 O O . THR A 1 96 ? -17.782 -5.562 32.522 1.00 31.42 96 THR A O 1
ATOM 734 N N . VAL A 1 97 ? -19.082 -5.980 34.215 1.00 31.47 97 VAL A N 1
ATOM 735 C CA . VAL A 1 97 ? -20.294 -5.768 35.034 1.00 31.47 97 VAL A CA 1
ATOM 736 C C . VAL A 1 97 ? -20.523 -7.058 35.871 1.00 31.47 97 VAL A C 1
ATOM 738 O O . VAL A 1 97 ? -20.394 -8.137 35.315 1.00 31.47 97 VAL A O 1
ATOM 741 N N . GLN A 1 98 ? -20.831 -6.915 37.173 1.00 32.56 98 GLN A N 1
ATOM 742 C CA . GLN A 1 98 ? -21.854 -7.648 37.967 1.00 32.56 98 GLN A CA 1
ATOM 743 C C . GLN A 1 98 ? -21.967 -9.188 37.863 1.00 32.56 98 GLN A C 1
ATOM 745 O O . GLN A 1 98 ? -22.201 -9.722 36.793 1.00 32.56 98 GLN A O 1
ATOM 750 N N . GLU A 1 99 ? -21.925 -9.885 39.004 1.00 31.67 99 GLU A N 1
ATOM 751 C CA . GLU A 1 99 ? -23.076 -10.631 39.553 1.00 31.67 99 GLU A CA 1
ATOM 752 C C . GLU A 1 99 ? -22.734 -11.203 40.947 1.00 31.67 99 GLU A C 1
ATOM 754 O O . GLU A 1 99 ? -21.588 -11.453 41.319 1.00 31.67 99 GLU A O 1
ATOM 759 N N . GLU A 1 100 ? -23.786 -11.277 41.743 1.00 29.94 100 GLU A N 1
ATOM 760 C CA . GLU A 1 100 ? -23.952 -11.535 43.168 1.00 29.94 100 GLU A CA 1
ATOM 761 C C . GLU A 1 100 ? -23.484 -12.894 43.737 1.00 29.94 100 GLU A C 1
ATOM 763 O O . GLU A 1 100 ? -23.797 -13.951 43.198 1.00 29.94 100 GLU A O 1
ATOM 768 N N . SER A 1 101 ? -22.908 -12.886 44.953 1.00 34.16 101 SER A N 1
ATOM 769 C CA . SER A 1 101 ? -23.506 -13.514 46.161 1.00 34.16 101 SER A CA 1
ATOM 770 C C . SER A 1 101 ? -22.511 -13.797 47.306 1.00 34.16 101 SER A C 1
ATOM 772 O O . SER A 1 101 ? -21.502 -14.474 47.148 1.00 34.16 101 SER A O 1
ATOM 774 N N . SER A 1 102 ? -22.910 -13.318 48.493 1.00 35.44 102 SER A N 1
ATOM 775 C CA . SER A 1 102 ? -22.671 -13.821 49.863 1.00 35.44 102 SER A CA 1
ATOM 776 C C . SER A 1 102 ? -21.245 -14.068 50.396 1.00 35.44 102 SER A C 1
ATOM 778 O O . SER A 1 102 ? -20.700 -15.158 50.266 1.00 35.44 102 SER A O 1
ATOM 780 N N . SER A 1 103 ? -20.742 -13.137 51.217 1.00 34.22 103 SER A N 1
ATOM 781 C CA . SER A 1 10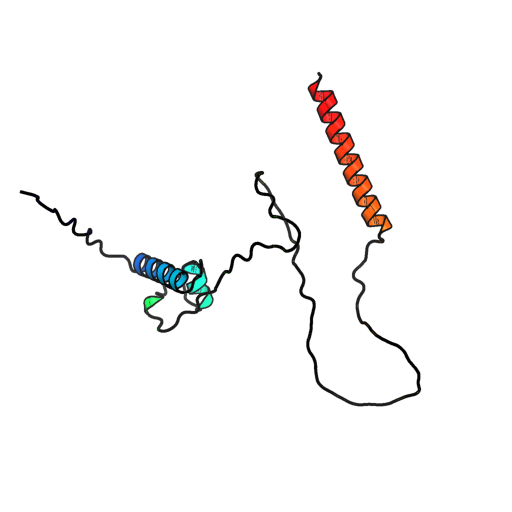3 ? -20.768 -13.216 52.700 1.00 34.22 103 SER A CA 1
ATOM 782 C C . SER A 1 103 ? -19.591 -12.440 53.320 1.00 34.22 103 SER A C 1
ATOM 784 O O . SER A 1 103 ? -18.432 -12.725 53.048 1.00 34.22 103 SER A O 1
ATOM 786 N N . SER A 1 104 ? -19.904 -11.474 54.190 1.00 33.97 104 SER A N 1
ATOM 787 C CA . SER A 1 104 ? -18.964 -10.744 55.072 1.00 33.97 104 SER A CA 1
ATOM 788 C C . SER A 1 104 ? -18.673 -11.585 56.344 1.00 33.97 104 SER A C 1
ATOM 790 O O . SER A 1 104 ? -19.512 -12.447 56.637 1.00 33.97 104 SER A O 1
ATOM 792 N N . PRO A 1 105 ? -17.553 -11.412 57.101 1.00 40.75 105 PRO A N 1
ATOM 793 C CA . PRO A 1 105 ? -17.180 -10.153 57.780 1.00 40.75 105 PRO A CA 1
ATOM 794 C C . PRO A 1 105 ? -15.687 -9.706 57.701 1.00 40.75 105 PRO A C 1
ATOM 796 O O . PRO A 1 105 ? -14.785 -10.517 57.865 1.00 40.75 105 PRO A O 1
ATOM 799 N N . SER A 1 106 ? -15.498 -8.386 57.501 1.00 35.81 106 SER A N 1
ATOM 800 C CA . SER A 1 106 ? -14.426 -7.392 57.840 1.00 35.81 106 SER A CA 1
ATOM 801 C C . SER A 1 106 ? -13.076 -7.760 58.521 1.00 35.81 106 SER A C 1
ATOM 803 O O . SER A 1 106 ? -13.028 -8.760 59.230 1.00 35.81 106 SER A O 1
ATOM 805 N N . PRO A 1 107 ? -12.048 -6.850 58.547 1.00 45.69 107 PRO A N 1
ATOM 806 C CA . PRO A 1 107 ? -11.868 -5.557 57.830 1.00 45.69 107 PRO A CA 1
ATOM 807 C C . PRO A 1 107 ? -10.467 -5.300 57.178 1.00 45.69 107 PRO A C 1
ATOM 809 O O . PRO A 1 107 ? -9.452 -5.634 57.773 1.00 45.69 107 PRO A O 1
ATOM 812 N N . GLN A 1 108 ? -10.451 -4.564 56.043 1.00 39.56 108 GLN A N 1
ATOM 813 C CA . GLN A 1 108 ? -9.409 -3.603 55.563 1.00 39.56 108 GLN A CA 1
ATOM 814 C C . GLN A 1 108 ? -7.963 -4.126 55.333 1.00 39.56 108 GLN A C 1
ATOM 816 O O . GLN A 1 108 ? -7.288 -4.500 56.280 1.00 39.56 108 GLN A O 1
ATOM 821 N N . GLU A 1 109 ? -7.407 -4.208 54.110 1.00 35.69 109 GLU A N 1
ATOM 822 C CA . GLU A 1 109 ? -6.871 -3.143 53.207 1.00 35.69 109 GLU A CA 1
ATOM 823 C C . GLU A 1 109 ? -6.086 -3.849 52.037 1.00 35.69 109 GLU A C 1
ATOM 825 O O . GLU A 1 109 ? -5.995 -5.077 52.061 1.00 35.69 109 GLU A O 1
ATOM 830 N N . PRO A 1 110 ? -5.572 -3.173 50.983 1.00 44.62 110 PRO A N 1
ATOM 831 C CA . PRO A 1 110 ? -6.051 -3.365 49.607 1.00 44.62 110 PRO A CA 1
ATOM 832 C C . PRO A 1 110 ? -5.103 -4.123 48.633 1.00 44.62 110 PRO A C 1
ATOM 834 O O . PRO A 1 110 ? -3.900 -4.206 48.844 1.00 44.62 110 PRO A O 1
ATOM 837 N N . ASP A 1 111 ? -5.697 -4.552 47.509 1.00 42.84 111 ASP A N 1
ATOM 838 C CA . ASP A 1 111 ? -5.188 -4.448 46.120 1.00 42.84 111 ASP A CA 1
ATOM 839 C C . ASP A 1 111 ? -4.149 -5.442 45.520 1.00 42.84 111 ASP A C 1
ATOM 841 O O . ASP A 1 111 ? -3.120 -5.759 46.108 1.00 42.84 111 ASP A O 1
ATOM 845 N N . ASN A 1 112 ? -4.409 -5.770 44.239 1.00 35.88 112 ASN A N 1
ATOM 846 C CA . ASN A 1 112 ? -3.565 -6.359 43.172 1.00 35.88 112 ASN A CA 1
ATOM 847 C C . ASN A 1 112 ? -3.519 -7.894 42.934 1.00 35.88 112 ASN A C 1
ATOM 849 O O . ASN A 1 112 ? -3.011 -8.684 43.722 1.00 35.88 112 ASN A O 1
ATOM 853 N N . GLN A 1 113 ? -3.995 -8.287 41.740 1.00 36.91 113 GLN A N 1
ATOM 854 C CA . GLN A 1 113 ? -3.723 -9.552 41.019 1.00 36.91 113 GLN A CA 1
ATOM 855 C C . GLN A 1 113 ? -2.230 -9.646 40.559 1.00 36.91 113 GLN A C 1
ATOM 857 O O . GLN A 1 113 ? -1.466 -8.760 40.929 1.00 36.91 113 GLN A O 1
ATOM 862 N N . PRO A 1 114 ? -1.788 -10.476 39.576 1.00 44.28 114 PRO A N 1
ATOM 863 C CA . PRO A 1 114 ? -1.936 -11.908 39.225 1.00 44.28 114 PRO A CA 1
ATOM 864 C C . PRO A 1 114 ? -0.558 -12.635 39.002 1.00 44.28 114 PRO A C 1
ATOM 866 O O . PRO A 1 114 ? 0.484 -12.001 38.951 1.00 44.28 114 PRO A O 1
ATOM 869 N N . THR A 1 115 ? -0.582 -13.966 38.788 1.00 49.50 115 THR A N 1
ATOM 870 C CA . THR A 1 115 ? 0.362 -14.851 38.029 1.00 49.50 115 THR A CA 1
ATOM 871 C C . THR A 1 115 ? 1.892 -14.758 38.228 1.00 49.50 115 THR A C 1
ATOM 873 O O . THR A 1 115 ? 2.516 -13.782 37.839 1.00 49.50 115 THR A O 1
ATOM 876 N N . ALA A 1 116 ? 2.543 -15.866 38.615 1.00 45.69 116 ALA A N 1
ATOM 877 C CA . ALA A 1 116 ? 3.997 -16.025 38.465 1.00 45.69 116 ALA A CA 1
ATOM 878 C C . ALA A 1 116 ? 4.344 -16.857 37.206 1.00 45.69 116 ALA A C 1
ATOM 880 O O . ALA A 1 116 ? 4.215 -18.085 37.240 1.00 45.69 116 ALA A O 1
ATOM 881 N N . PRO A 1 117 ? 4.783 -16.243 36.088 1.00 53.06 117 PRO A N 1
ATOM 882 C CA . PRO A 1 117 ? 5.741 -16.895 35.202 1.00 53.06 117 PRO A CA 1
ATOM 883 C C . PRO A 1 117 ? 7.053 -17.062 35.978 1.00 53.06 117 PRO A C 1
ATOM 885 O O . PRO A 1 117 ? 7.337 -16.271 36.869 1.00 53.06 117 PRO A O 1
ATOM 888 N N . GLU A 1 118 ? 7.821 -18.107 35.687 1.00 58.22 118 GLU A N 1
ATOM 889 C CA . GLU A 1 118 ? 9.038 -18.496 36.410 1.00 58.22 118 GLU A CA 1
ATOM 890 C C . GLU A 1 118 ? 10.074 -17.356 36.450 1.00 58.22 118 GLU A C 1
ATOM 892 O O . GLU A 1 118 ? 10.946 -17.237 35.588 1.00 58.22 118 GLU A O 1
ATOM 897 N N . GLU A 1 119 ? 9.946 -16.478 37.448 1.00 61.91 119 GLU A N 1
ATOM 898 C CA . GLU A 1 119 ? 10.902 -15.430 37.761 1.00 61.91 119 GLU A CA 1
ATOM 899 C C . GLU A 1 119 ? 12.178 -16.131 38.218 1.00 61.91 119 GLU A C 1
ATOM 901 O O . GLU A 1 119 ? 12.326 -16.517 39.379 1.00 61.91 119 GLU A O 1
ATOM 906 N N . LEU A 1 120 ? 13.104 -16.346 37.279 1.00 66.19 120 LEU A N 1
ATOM 907 C CA . LEU A 1 120 ? 14.476 -16.702 37.612 1.00 66.19 120 LEU A CA 1
ATOM 908 C C . LEU A 1 120 ? 14.928 -15.705 38.673 1.00 66.19 120 LEU A C 1
ATOM 910 O O . LEU A 1 120 ? 14.930 -14.497 38.421 1.00 66.19 120 LEU A O 1
ATOM 914 N N . SER A 1 121 ? 15.247 -16.212 39.865 1.00 85.75 121 SER A N 1
ATOM 915 C CA . SER A 1 121 ? 15.610 -15.382 41.009 1.00 85.75 121 SER A CA 1
ATOM 916 C C . SER A 1 121 ? 16.611 -14.318 40.561 1.00 85.75 121 SER A C 1
ATOM 918 O O . SER A 1 121 ? 17.514 -14.623 39.780 1.00 85.75 121 SER A O 1
ATOM 920 N N . ALA A 1 122 ? 16.502 -13.080 41.057 1.00 87.81 122 ALA A N 1
ATOM 921 C CA . ALA A 1 122 ? 17.418 -11.993 40.689 1.00 87.81 122 ALA A CA 1
ATOM 922 C C . ALA A 1 122 ? 18.899 -12.421 40.760 1.00 87.81 122 ALA A C 1
ATOM 924 O O . ALA A 1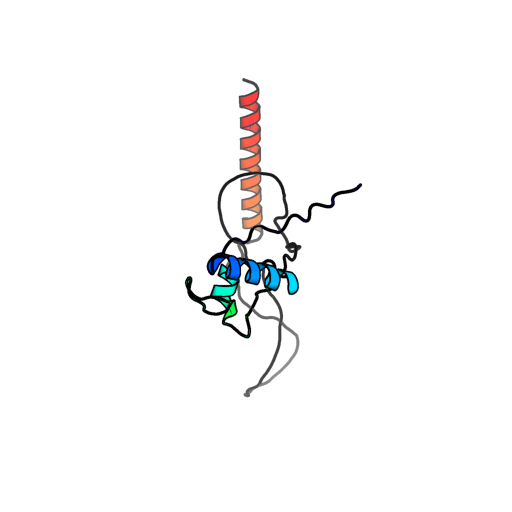 122 ? 19.725 -12.001 39.950 1.00 87.81 122 ALA A O 1
ATOM 925 N N . LYS A 1 123 ? 19.218 -13.333 41.687 1.00 89.56 123 LYS A N 1
ATOM 926 C CA . LYS A 1 123 ? 20.530 -13.968 41.810 1.00 89.56 123 LYS A CA 1
ATOM 927 C C . LYS A 1 123 ? 20.955 -14.745 40.557 1.00 89.56 123 LYS A C 1
ATOM 929 O O . LYS A 1 123 ? 22.093 -14.592 40.127 1.00 89.56 123 LYS A O 1
ATOM 934 N N . ASP A 1 124 ? 20.078 -15.550 39.970 1.00 92.00 124 ASP A N 1
ATOM 935 C CA . ASP A 1 124 ? 20.385 -16.370 38.795 1.00 92.00 124 ASP A CA 1
ATOM 936 C C . ASP A 1 124 ? 20.579 -15.510 37.547 1.00 92.00 124 ASP A C 1
ATOM 938 O O . ASP A 1 124 ? 21.484 -15.765 36.751 1.00 92.00 124 ASP A O 1
ATOM 942 N N . PHE A 1 125 ? 19.773 -14.457 37.391 1.00 93.50 125 PHE A N 1
ATOM 943 C CA . PHE A 1 125 ? 19.944 -13.499 36.302 1.00 93.50 125 PHE A CA 1
ATOM 944 C C . PHE A 1 125 ? 21.291 -12.770 36.398 1.00 93.50 125 PHE A C 1
ATOM 946 O O . PHE A 1 125 ? 22.057 -12.756 35.432 1.00 93.50 125 PHE A O 1
ATOM 953 N N . LEU A 1 126 ? 21.628 -12.240 37.580 1.00 95.31 126 LEU A N 1
ATOM 954 C CA . LEU A 1 126 ? 22.925 -11.599 37.817 1.00 95.31 126 LEU A CA 1
ATOM 955 C C . LEU A 1 126 ? 24.084 -12.580 37.596 1.00 95.31 126 LEU A C 1
ATOM 957 O O . LEU A 1 126 ? 25.073 -12.238 36.951 1.00 95.31 126 LEU A O 1
ATOM 961 N N . GLN A 1 127 ? 23.932 -13.830 38.033 1.00 94.56 127 GLN A N 1
ATOM 962 C CA . GLN A 1 127 ? 24.929 -14.875 37.818 1.00 94.56 127 GLN A CA 1
ATOM 963 C C . GLN A 1 127 ? 25.126 -15.206 36.327 1.00 94.56 127 GLN A C 1
ATOM 965 O O . GLN A 1 127 ? 26.258 -15.449 35.897 1.00 94.56 127 GLN A O 1
ATOM 970 N N . ARG A 1 128 ? 24.055 -15.199 35.520 1.00 95.31 128 ARG A N 1
ATOM 971 C CA . ARG A 1 128 ? 24.139 -15.375 34.059 1.00 95.31 128 ARG A CA 1
ATOM 972 C C . ARG A 1 128 ? 24.878 -14.215 33.394 1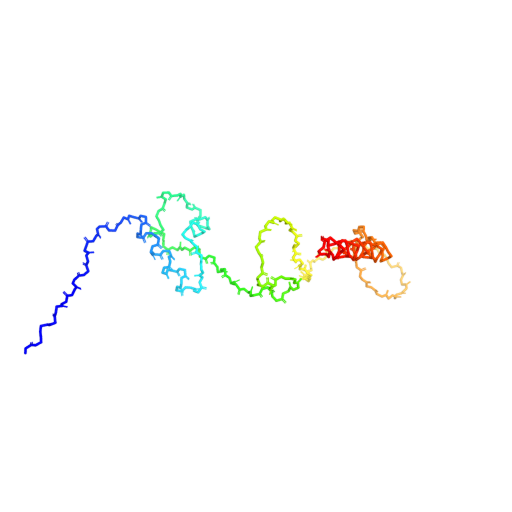.00 95.31 128 ARG A C 1
ATOM 974 O O . ARG A 1 128 ? 25.747 -14.465 32.558 1.00 95.31 128 ARG A O 1
ATOM 981 N N . LEU A 1 129 ? 24.597 -12.974 33.798 1.00 97.56 129 LEU A N 1
ATOM 982 C CA . LEU A 1 129 ? 25.319 -11.800 33.296 1.00 97.56 129 LEU A CA 1
ATOM 983 C C . LEU A 1 129 ? 26.808 -11.857 33.654 1.00 97.56 129 LEU A C 1
ATOM 985 O O . LEU A 1 129 ? 27.657 -11.687 32.778 1.00 97.56 129 LEU A O 1
ATOM 989 N N . ASP A 1 130 ? 27.140 -12.181 34.904 1.00 96.81 130 ASP A N 1
ATOM 990 C CA . ASP A 1 130 ? 28.528 -12.327 35.350 1.00 96.81 130 ASP A CA 1
ATOM 991 C C . ASP A 1 130 ? 29.281 -13.399 34.549 1.00 96.81 130 ASP A C 1
ATOM 993 O O . ASP A 1 130 ? 30.460 -13.228 34.213 1.00 96.81 130 ASP A O 1
ATOM 997 N N . LEU A 1 131 ? 28.610 -14.505 34.204 1.00 97.31 131 LEU A N 1
ATOM 998 C CA . LEU A 1 131 ? 29.177 -15.548 33.352 1.00 97.31 131 LEU A CA 1
ATOM 999 C C . LEU A 1 131 ? 29.457 -15.023 31.938 1.00 97.31 131 LEU A C 1
ATOM 1001 O O . LEU A 1 131 ? 30.561 -15.219 31.424 1.00 97.31 131 LEU A O 1
ATOM 1005 N N . GLN A 1 132 ? 28.503 -14.321 31.330 1.00 96.56 132 GLN A N 1
ATOM 1006 C CA . GLN A 1 132 ? 28.642 -13.772 29.981 1.00 96.56 132 GLN A CA 1
ATOM 1007 C C . GLN A 1 132 ? 29.755 -12.717 29.904 1.00 96.56 132 GLN A C 1
ATOM 1009 O O . GLN A 1 132 ? 30.588 -12.752 28.995 1.00 96.56 132 GLN A O 1
ATOM 1014 N N . ILE A 1 133 ? 29.844 -11.833 30.902 1.00 96.56 133 ILE A N 1
ATOM 1015 C CA . ILE A 1 133 ? 30.916 -10.834 31.016 1.00 96.56 133 ILE A CA 1
ATOM 1016 C C . ILE A 1 133 ? 32.280 -11.522 31.152 1.00 96.56 133 ILE A C 1
ATOM 1018 O O . ILE A 1 133 ? 33.256 -11.103 30.524 1.00 96.56 133 ILE A O 1
ATOM 1022 N N . LYS A 1 134 ? 32.371 -12.593 31.949 1.00 97.19 134 LYS A N 1
ATOM 1023 C CA . LYS A 1 134 ? 33.615 -13.348 32.158 1.00 97.19 134 LYS A CA 1
ATOM 1024 C C . LYS A 1 134 ? 34.097 -14.028 30.878 1.00 97.19 134 LYS A C 1
ATOM 1026 O O . LYS A 1 134 ? 35.271 -13.883 30.534 1.00 97.19 134 LYS A O 1
ATOM 1031 N N . LEU A 1 135 ? 33.202 -14.716 30.167 1.00 96.00 135 LEU A N 1
ATOM 1032 C CA . LEU A 1 135 ? 33.511 -15.368 28.891 1.00 96.00 135 LEU A CA 1
ATOM 1033 C C . LEU A 1 135 ? 33.935 -14.340 27.833 1.00 96.00 135 LEU A C 1
ATOM 1035 O O . LEU A 1 135 ? 34.983 -14.502 27.209 1.00 96.00 135 LEU A O 1
ATOM 1039 N N . SER A 1 136 ? 33.189 -13.237 27.712 1.00 96.12 136 SER A N 1
ATOM 1040 C CA . SER A 1 136 ? 33.516 -12.130 26.804 1.00 96.12 136 SER A CA 1
ATOM 1041 C C . SER A 1 136 ? 34.893 -11.519 27.114 1.00 96.12 136 SER A C 1
ATOM 1043 O O . SER A 1 136 ? 35.743 -11.382 26.230 1.00 96.12 136 SER A O 1
ATOM 1045 N N . LYS A 1 137 ? 35.192 -11.255 28.395 1.00 95.69 137 LYS A N 1
ATOM 1046 C CA . LYS A 1 137 ? 36.497 -10.729 28.835 1.00 95.69 137 LYS A CA 1
ATOM 1047 C C . LYS A 1 137 ? 37.646 -11.695 28.537 1.00 95.69 137 LYS A C 1
ATOM 1049 O O . LYS A 1 137 ? 38.735 -11.245 28.175 1.00 95.69 137 LYS A O 1
ATOM 1054 N N . GLN A 1 138 ? 37.443 -12.999 28.717 1.00 94.06 138 GLN A N 1
ATOM 1055 C CA . GLN A 1 138 ? 38.454 -14.006 28.397 1.00 94.06 138 GLN A CA 1
ATOM 1056 C C . GLN A 1 138 ? 38.715 -14.070 26.888 1.00 94.06 138 GLN A C 1
ATOM 1058 O O . GLN A 1 138 ? 39.879 -14.047 26.487 1.00 94.06 138 GLN A O 1
ATOM 1063 N N . ALA A 1 139 ? 37.663 -14.085 26.066 1.00 90.50 139 ALA A N 1
ATOM 1064 C CA . ALA A 1 139 ? 37.780 -14.091 24.609 1.00 90.50 139 ALA A CA 1
ATOM 1065 C C . ALA A 1 139 ? 38.561 -12.868 24.099 1.00 90.50 139 ALA A C 1
ATOM 1067 O O . ALA A 1 139 ? 39.526 -13.013 23.350 1.00 90.50 139 ALA A O 1
ATOM 1068 N N . ALA A 1 140 ? 38.235 -11.672 24.601 1.00 90.56 140 ALA A N 1
ATOM 1069 C CA . ALA A 1 140 ? 38.943 -10.444 24.242 1.00 90.56 140 ALA A CA 1
ATOM 1070 C C . ALA A 1 140 ? 40.433 -10.471 24.636 1.00 90.56 140 ALA A C 1
ATOM 1072 O O . ALA A 1 140 ? 41.284 -9.942 23.921 1.00 90.56 140 ALA A O 1
ATOM 1073 N N . ARG A 1 141 ? 40.779 -11.097 25.771 1.00 86.94 141 ARG A N 1
ATOM 1074 C CA . ARG A 1 141 ? 42.185 -11.285 26.172 1.00 86.94 141 ARG A CA 1
ATOM 1075 C C . ARG A 1 141 ? 42.919 -12.240 25.235 1.00 86.94 141 ARG A C 1
ATOM 1077 O O . ARG A 1 141 ? 44.035 -11.925 24.847 1.00 86.94 141 ARG A O 1
ATOM 1084 N N . LYS A 1 142 ? 42.294 -13.357 24.849 1.00 81.69 142 LYS A N 1
ATOM 1085 C CA . LYS A 1 142 ? 42.878 -14.314 23.896 1.00 81.69 142 LYS A CA 1
ATOM 1086 C C . LYS A 1 142 ? 43.169 -13.666 22.541 1.00 81.69 142 LYS A C 1
ATOM 1088 O O . LYS A 1 142 ? 44.297 -13.768 22.086 1.00 81.69 142 LYS A O 1
ATOM 1093 N N . LEU A 1 143 ? 42.240 -12.873 22.002 1.00 75.06 143 LEU A N 1
ATOM 1094 C CA . LEU A 1 143 ? 42.462 -12.138 20.751 1.00 75.06 143 LEU A CA 1
ATOM 1095 C C . LEU A 1 143 ? 43.667 -11.179 20.819 1.00 75.06 143 LEU A C 1
ATOM 1097 O O . LEU A 1 143 ? 44.411 -11.044 19.852 1.00 75.06 143 LEU A O 1
ATOM 1101 N N . LYS A 1 144 ? 43.889 -10.529 21.969 1.00 70.94 144 LYS A N 1
ATOM 1102 C CA . LYS A 1 144 ? 45.076 -9.684 22.176 1.00 70.94 144 LYS A CA 1
ATOM 1103 C C . LYS A 1 144 ? 46.373 -10.493 22.207 1.00 70.94 144 LYS A C 1
ATOM 1105 O O . LYS A 1 144 ? 47.366 -10.036 21.658 1.00 70.94 144 LYS A O 1
ATOM 1110 N N . ASP A 1 145 ? 46.370 -11.654 22.852 1.00 69.00 145 ASP A N 1
ATOM 1111 C CA . ASP A 1 145 ? 47.565 -12.496 22.951 1.00 69.00 145 ASP A CA 1
ATOM 1112 C C . ASP A 1 145 ? 47.949 -13.107 21.585 1.00 69.00 145 ASP A C 1
ATOM 1114 O O . ASP A 1 145 ? 49.136 -13.222 21.289 1.00 69.00 145 ASP A O 1
ATOM 1118 N N . ASP A 1 146 ? 46.966 -13.436 20.735 1.00 64.12 146 ASP A N 1
ATOM 1119 C CA . ASP A 1 146 ? 47.187 -13.926 19.363 1.00 64.12 146 ASP A CA 1
ATOM 1120 C C . ASP A 1 146 ? 47.566 -12.807 18.372 1.00 64.12 146 ASP A C 1
ATOM 1122 O O . ASP A 1 146 ? 48.247 -13.064 17.386 1.00 64.12 146 ASP A O 1
ATOM 1126 N N . SER A 1 147 ? 47.189 -11.550 18.639 1.00 59.84 147 SER A N 1
ATOM 1127 C CA . SER A 1 147 ? 47.568 -10.386 17.817 1.00 59.84 147 SER A CA 1
ATOM 1128 C C . SER A 1 147 ? 49.035 -9.957 17.976 1.00 59.84 147 SER A C 1
ATOM 1130 O O . SER A 1 147 ? 49.509 -9.134 17.193 1.00 59.84 147 SER A O 1
ATOM 1132 N N . VAL A 1 148 ? 49.733 -10.428 19.013 1.00 58.88 148 VAL A N 1
ATOM 1133 C CA . VAL A 1 148 ? 51.124 -10.040 19.340 1.00 58.88 148 VAL A CA 1
ATOM 1134 C C . VAL A 1 148 ? 52.130 -11.129 18.924 1.00 58.88 148 VAL A C 1
ATOM 1136 O O . VAL A 1 148 ? 53.326 -11.011 19.189 1.00 58.88 148 VAL A O 1
ATOM 1139 N N . ARG A 1 149 ? 51.664 -12.189 18.261 1.00 50.62 149 ARG A N 1
ATOM 1140 C CA . ARG A 1 149 ? 52.474 -13.326 17.820 1.00 50.62 149 ARG A CA 1
ATOM 1141 C C . ARG A 1 149 ? 52.683 -13.315 16.312 1.00 50.62 149 ARG A C 1
ATOM 1143 O O . ARG A 1 149 ? 53.776 -13.763 15.903 1.00 50.62 149 ARG A O 1
#

Mean predicted aligned error: 21.12 Å

InterPro domains:
  IPR018392 LysM domain [cd00118] (28-60)
  IPR036779 LysM domain superfamily [G3DSA:3.10.350.10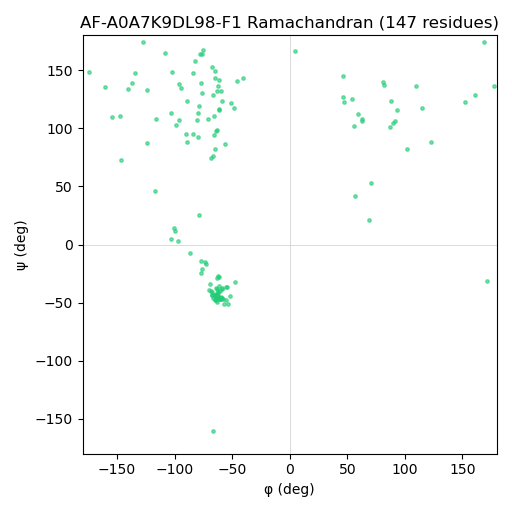] (27-67)
  IPR045030 LysM and putative peptidoglycan-binding domain-containing protein 1-4 [PTHR20932] (36-147)

pLDDT: mean 70.22, std 24.85, range [28.44, 97.56]

Foldseek 3Di:
DDDDDDPDDPPDPQDLVNVQQVVLCVVCVVVQAPDGSVNQCVQVVHDPPDGPVVDPDTDHDHPDPPVCPPDDDPPPDDDDDDDDDDDDDDDDDDDDDDDDDDDDDDDDDDDDDDDDDPPPPPVVVVVVVVVVVVVVVVVVVVVVVVVVD

Sequence (149 aa):
MAESLREEPPGGSESEAELSQRLAHTKARSYGSTASMEQIKRANKLFTNDCIFLRKTLNIPVISDKPLLFNGLNSLESPENETVDSSPSCDEGLVTVQEESSSSPSPQEPDNQPTAPEELSAKDFLQRLDLQIKLSKQAARKLKDDSVR

Radius of gyration: 30.12 Å; Cα contacts (8 Å, |Δi|>4): 58; chains: 1; bounding box: 76×51×90 Å

Secondary structure (DSSP, 8-state):
---------------HHHHHHHHHHHHHHHTT----HHHHHHHTT--TT--GGG-S-------------SSS-------------------------------------------------HHHHHHHHHHHHHHHHHHHHHHHHHTT-

Organism: NCBI:txid243314

Solvent-accessible surface area (backbone atoms only — not comparable to full-atom values): 10475 Å² total; per-residue (Å²): 137,86,84,79,80,78,83,73,76,83,86,66,85,74,47,71,68,55,51,37,44,53,50,34,48,53,51,24,51,75,70,71,15,76,46,48,55,67,57,35,30,56,68,60,75,44,56,95,89,56,66,64,82,79,47,95,72,78,55,72,65,72,63,72,83,63,75,79,86,72,87,85,83,88,78,84,89,83,88,86,82,87,86,83,88,82,84,81,86,80,84,85,88,87,86,88,78,91,87,89,83,90,86,87,83,87,80,92,85,85,91,83,88,80,85,84,73,90,71,68,49,70,66,56,52,52,51,52,50,54,51,51,54,50,54,52,53,49,52,56,50,50,56,53,61,63,72,76,109